Protein AF-A0A418FED0-F1 (afdb_monomer)

InterPro domains:
  IPR011989 Armadillo-like helical [G3DSA:1.25.10.10] (4-149)
  IPR016024 Armadillo-type fold [SSF48371] (16-144)

Organism: Aphanomyces astaci (NCBI:txid112090)

Foldseek 3Di:
DDPVVLLVQCVDDDVSVLVSLVVLLVDPADDLVCLVSLVVQLPDPPCSGNLSSLLSNLRNLLDPCLLVDPSQDLCPLVVLLVQCPPPDVSSLLSSLSSLLSNLVVVSNQDVVSVVSLVVLLPPPPHDPVSNVSSVSSVVSNCVSVVVVVPVD

Secondary structure (DSSP, 8-state):
--HHHHHHHHTS-HHHHHHHHHHHHH-S---GGGHHHHHHHHT-S-HHHHHHHHHHHHHHTTSTTGGG-TT--TTHHHHHHGGGG-S-HHHHHHHHHHHHHHHTTTTT--HHHHHHHHHHHH-TTS-HHHHHHHHHHHHHHHHHHHHHTT--

Nearest PDB structures (foldseek):
  1luj-assembly1_A  TM=7.494E-01  e=1.800E-01  Homo sapiens
  8ru3-assembly1_A  TM=6.269E-01  e=2.653E-01  Homo sapiens
  8y0p-assembly2_B  TM=5.896E-01  e=3.221E-01  Homo sapiens
  4l7m-assembly2_B  TM=5.510E-01  e=2.408E-01  Thermococcus onnurineus NA1
  7m6k-assembly1_A  TM=4.671E-01  e=2.653E-01  Drosophila melanogaster

Radius of gyration: 15.68 Å; Cα contacts (8 Å, |Δi|>4): 183; chains: 1; bounding box: 26×49×34 Å

Solvent-accessible surface area (backbone atoms only — not comparable to full-atom values): 8187 Å² total; per-residue (Å²): 136,56,70,70,58,51,54,54,31,59,71,37,64,71,72,48,21,37,54,45,34,51,49,44,55,69,39,96,70,51,68,67,88,48,46,67,62,27,59,64,34,39,76,41,91,50,62,75,43,8,43,40,20,36,39,28,41,19,56,27,40,59,43,90,62,42,82,79,37,86,85,58,46,76,61,47,30,54,63,39,51,60,33,59,75,44,91,48,66,64,42,23,46,24,23,33,48,22,42,36,28,22,32,81,65,64,36,40,67,51,66,70,49,52,50,57,51,47,56,48,60,69,38,90,83,50,56,66,71,48,44,55,43,42,51,51,25,52,56,46,43,51,58,57,51,56,59,63,71,69,78,116

Mean predicted aligned error: 5.49 Å

Structure (mmCIF, N/CA/C/O backbone):
data_AF-A0A418FED0-F1
#
_entry.id   AF-A0A418FED0-F1
#
loop_
_atom_site.group_PDB
_atom_site.id
_atom_site.type_symbol
_atom_site.label_atom_id
_atom_site.label_alt_id
_atom_site.label_comp_id
_atom_site.label_asym_id
_atom_site.l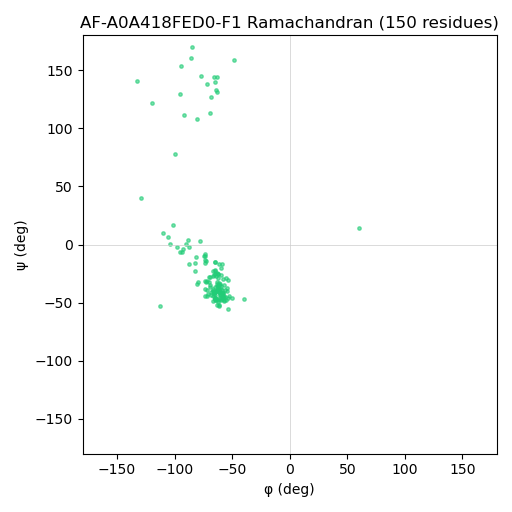abel_entity_id
_atom_site.label_seq_id
_atom_site.pdbx_PDB_ins_code
_atom_site.Cartn_x
_atom_site.Cartn_y
_atom_site.Cartn_z
_atom_site.occupancy
_atom_site.B_iso_or_equiv
_atom_site.auth_seq_id
_atom_site.auth_comp_id
_atom_site.auth_asym_id
_atom_site.auth_atom_id
_atom_site.pdbx_PDB_model_num
ATOM 1 N N . MET A 1 1 ? 13.097 -20.639 -6.482 1.00 60.00 1 MET A N 1
ATOM 2 C CA . MET A 1 1 ? 11.638 -20.877 -6.373 1.00 60.00 1 MET A CA 1
ATOM 3 C C . MET A 1 1 ? 10.991 -20.176 -7.555 1.00 60.00 1 MET A C 1
ATOM 5 O O . MET A 1 1 ? 11.412 -19.064 -7.829 1.00 60.00 1 MET A O 1
ATOM 9 N N . THR A 1 2 ? 10.088 -20.808 -8.307 1.00 78.12 2 THR A N 1
ATOM 10 C CA . THR A 1 2 ? 9.497 -20.174 -9.503 1.00 78.12 2 THR A CA 1
ATOM 11 C C . THR A 1 2 ? 8.173 -19.488 -9.160 1.00 78.12 2 THR A C 1
ATOM 13 O O . THR A 1 2 ? 7.477 -19.916 -8.236 1.00 78.12 2 THR A O 1
ATOM 16 N N . VAL A 1 3 ? 7.796 -18.459 -9.925 1.00 76.69 3 VAL A N 1
ATOM 17 C CA . VAL A 1 3 ? 6.496 -17.768 -9.802 1.00 76.69 3 VAL A CA 1
ATOM 18 C C . VAL A 1 3 ? 5.336 -18.760 -9.851 1.00 76.69 3 VAL A C 1
ATOM 20 O O . VAL A 1 3 ? 4.446 -18.717 -9.008 1.00 76.69 3 VAL A O 1
ATOM 23 N N . ALA A 1 4 ? 5.381 -19.718 -10.782 1.00 74.69 4 ALA A N 1
ATOM 24 C CA . ALA A 1 4 ? 4.350 -20.744 -10.925 1.00 74.69 4 ALA A CA 1
ATOM 25 C C . ALA A 1 4 ? 4.179 -21.600 -9.655 1.00 74.69 4 ALA A C 1
ATOM 27 O O . ALA A 1 4 ? 3.052 -21.927 -9.279 1.00 74.69 4 ALA A O 1
ATOM 28 N N . THR A 1 5 ? 5.277 -21.933 -8.964 1.00 79.88 5 THR A N 1
ATOM 29 C CA . THR A 1 5 ? 5.217 -22.647 -7.681 1.00 79.88 5 THR A CA 1
ATOM 30 C C . THR A 1 5 ? 4.544 -21.796 -6.608 1.00 79.88 5 THR A C 1
ATOM 32 O O . THR A 1 5 ? 3.639 -22.287 -5.940 1.00 79.88 5 THR A O 1
ATOM 35 N N . ILE A 1 6 ? 4.919 -20.520 -6.487 1.00 77.75 6 ILE A N 1
ATOM 36 C CA . ILE A 1 6 ? 4.353 -19.608 -5.482 1.00 77.75 6 ILE A CA 1
ATOM 37 C C . ILE A 1 6 ? 2.861 -19.389 -5.734 1.00 77.75 6 ILE A C 1
ATOM 39 O O . ILE A 1 6 ? 2.062 -19.547 -4.818 1.00 77.75 6 ILE A O 1
ATOM 43 N N . VAL A 1 7 ? 2.454 -19.118 -6.977 1.00 77.12 7 VAL A N 1
ATOM 44 C CA . VAL A 1 7 ? 1.035 -18.974 -7.342 1.00 77.12 7 VAL A CA 1
ATOM 45 C C . VAL A 1 7 ? 0.250 -20.243 -7.005 1.00 77.12 7 VAL A C 1
ATOM 47 O O . VAL A 1 7 ? -0.852 -20.166 -6.462 1.00 77.12 7 VAL A O 1
ATOM 50 N N . SER A 1 8 ? 0.813 -21.427 -7.269 1.00 77.00 8 SER A N 1
ATOM 51 C CA . SER A 1 8 ? 0.165 -22.681 -6.880 1.00 77.00 8 SER A CA 1
ATOM 52 C C . SER A 1 8 ? 0.026 -22.824 -5.363 1.00 77.00 8 SER A C 1
ATOM 54 O O . SER A 1 8 ? -0.958 -23.407 -4.915 1.00 77.00 8 SER A O 1
ATOM 56 N N . GLU A 1 9 ? 0.984 -22.344 -4.572 1.00 78.62 9 GLU A N 1
ATOM 57 C CA . GLU A 1 9 ? 0.915 -22.374 -3.109 1.00 78.62 9 GLU A CA 1
ATOM 58 C C . GLU A 1 9 ? -0.087 -21.349 -2.559 1.00 78.62 9 GLU A C 1
ATOM 60 O O . GLU A 1 9 ? -0.851 -21.692 -1.660 1.00 78.62 9 GLU A O 1
ATOM 65 N N . LEU A 1 10 ? -0.167 -20.152 -3.154 1.00 75.56 10 LEU A N 1
ATOM 66 C CA . LEU A 1 10 ? -1.167 -19.123 -2.828 1.00 75.56 10 LEU A CA 1
ATOM 67 C C . LEU A 1 10 ? -2.606 -19.587 -3.113 1.00 75.56 10 LEU A C 1
ATOM 69 O O . LEU A 1 10 ? -3.560 -19.118 -2.498 1.00 75.56 10 LEU A O 1
ATOM 73 N N . ARG A 1 11 ? -2.780 -20.535 -4.036 1.00 77.62 11 ARG A N 1
ATOM 74 C CA . ARG A 1 11 ? -4.088 -21.121 -4.371 1.00 77.62 11 ARG A CA 1
ATOM 75 C C . ARG A 1 11 ? -4.391 -22.418 -3.622 1.00 77.62 11 ARG A C 1
ATOM 77 O O . ARG A 1 11 ? -5.493 -22.949 -3.746 1.00 77.62 11 ARG A O 1
ATOM 84 N N . ARG A 1 12 ? -3.431 -22.959 -2.868 1.00 72.62 12 ARG A N 1
ATOM 85 C CA . ARG A 1 12 ? -3.616 -24.168 -2.053 1.00 72.62 12 ARG A CA 1
ATOM 86 C C . ARG A 1 12 ? -4.195 -23.808 -0.684 1.00 72.62 12 ARG A C 1
ATOM 88 O O . ARG A 1 12 ? -4.153 -22.660 -0.262 1.00 72.62 12 ARG A O 1
ATOM 95 N N . GLY A 1 13 ? -4.775 -24.807 -0.013 1.00 71.12 13 GLY A N 1
ATOM 96 C CA . GLY A 1 13 ? -5.507 -24.640 1.248 1.00 71.12 13 GLY A CA 1
ATOM 97 C C . GLY A 1 13 ? -4.779 -23.806 2.315 1.00 71.12 13 GLY A C 1
ATOM 98 O O . GLY A 1 13 ? -3.555 -23.680 2.304 1.00 71.12 13 GLY A O 1
ATOM 99 N N . ARG A 1 14 ? -5.558 -23.273 3.265 1.00 75.50 14 ARG A N 1
ATOM 100 C CA . ARG A 1 14 ? -5.201 -22.181 4.195 1.00 75.50 14 ARG A CA 1
ATOM 101 C C . ARG A 1 14 ? -3.773 -22.214 4.759 1.00 75.50 14 ARG A C 1
ATOM 103 O O . ARG A 1 14 ? -3.088 -21.203 4.714 1.00 75.50 14 ARG A O 1
ATOM 110 N N . PHE A 1 15 ? -3.298 -23.363 5.243 1.00 78.38 15 PHE A N 1
ATOM 111 C CA . PHE A 1 15 ? -1.957 -23.482 5.831 1.00 78.38 15 PHE A CA 1
ATOM 112 C C . PHE A 1 15 ? -0.823 -23.152 4.843 1.00 78.38 15 PHE A C 1
ATOM 114 O O . PHE A 1 15 ? 0.095 -22.401 5.172 1.00 78.38 15 PHE A O 1
ATOM 121 N N . MET A 1 16 ? -0.895 -23.682 3.617 1.00 82.88 16 MET A N 1
ATOM 122 C CA . MET A 1 16 ? 0.130 -23.448 2.591 1.00 82.88 16 MET A CA 1
ATOM 123 C C . MET A 1 16 ? 0.111 -22.000 2.101 1.00 82.88 16 MET A C 1
ATOM 125 O O . MET A 1 16 ? 1.174 -21.430 1.856 1.00 82.88 16 MET A O 1
ATOM 129 N N . LEU A 1 17 ? -1.079 -21.400 2.026 1.00 83.94 17 LEU A N 1
ATOM 130 C CA . LEU A 1 17 ? -1.257 -19.990 1.703 1.00 83.94 17 LEU A CA 1
ATOM 131 C C . LEU A 1 17 ? -0.573 -19.088 2.744 1.00 83.94 17 LEU A C 1
ATOM 133 O O . LEU A 1 17 ? 0.274 -18.283 2.366 1.00 83.94 17 LEU A O 1
ATOM 137 N N . CYS A 1 18 ? -0.847 -19.264 4.042 1.00 83.50 18 CYS A N 1
ATOM 138 C CA . CYS A 1 18 ? -0.209 -18.456 5.091 1.00 83.50 18 CYS A CA 1
ATOM 139 C C . CYS A 1 18 ? 1.326 -18.562 5.035 1.00 83.50 18 CYS A C 1
ATOM 141 O O . CYS A 1 18 ? 2.028 -17.553 5.078 1.00 83.50 18 CYS A O 1
ATOM 143 N N . MET A 1 19 ? 1.857 -19.777 4.859 1.00 85.25 19 MET A N 1
ATOM 144 C CA . MET A 1 19 ? 3.301 -20.006 4.727 1.00 85.25 19 MET A CA 1
ATOM 145 C C . MET A 1 19 ? 3.898 -19.370 3.464 1.00 85.25 19 MET A C 1
ATOM 147 O O . MET A 1 19 ? 5.037 -18.905 3.480 1.00 85.25 19 MET A O 1
ATOM 151 N N . ALA A 1 20 ? 3.174 -19.368 2.344 1.00 86.00 20 ALA A N 1
ATOM 152 C CA . ALA A 1 20 ? 3.617 -18.724 1.111 1.00 86.00 20 ALA A CA 1
ATOM 153 C C . ALA A 1 20 ? 3.699 -17.207 1.263 1.00 86.00 20 ALA A C 1
ATOM 155 O O . ALA A 1 20 ? 4.736 -16.622 0.958 1.00 86.00 20 ALA A O 1
ATOM 156 N N . V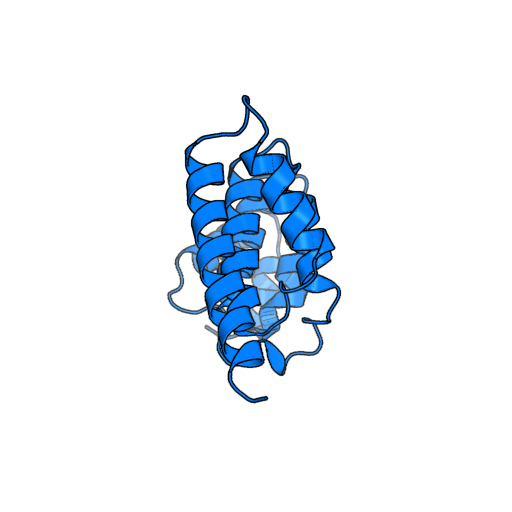AL A 1 21 ? 2.660 -16.580 1.807 1.00 87.75 21 VAL A N 1
ATOM 157 C CA . VAL A 1 21 ? 2.641 -15.125 1.963 1.00 87.75 21 VAL A CA 1
ATOM 158 C C . VAL A 1 21 ? 3.690 -14.658 2.979 1.00 87.75 21 VAL A C 1
ATOM 160 O O . VAL A 1 21 ? 4.413 -13.701 2.714 1.00 87.75 21 VAL A O 1
ATOM 163 N N . GLN A 1 22 ? 3.870 -15.379 4.091 1.00 88.50 22 GLN A N 1
ATOM 164 C CA . GLN A 1 22 ? 4.941 -15.095 5.057 1.00 88.50 22 GLN A CA 1
ATOM 165 C C . GLN A 1 22 ? 6.336 -15.150 4.412 1.00 88.50 22 GLN A C 1
ATOM 167 O O . GLN A 1 22 ? 7.162 -14.266 4.642 1.00 88.50 22 GLN A O 1
ATOM 172 N N . ARG A 1 23 ? 6.591 -16.135 3.539 1.00 90.56 23 ARG A N 1
ATOM 173 C CA . ARG A 1 23 ? 7.853 -16.209 2.783 1.00 90.56 23 ARG A CA 1
ATOM 174 C C . ARG A 1 23 ? 8.044 -15.008 1.857 1.00 90.56 23 ARG A C 1
ATOM 176 O O . ARG A 1 23 ? 9.157 -14.508 1.767 1.00 90.56 23 ARG A O 1
ATOM 183 N N . LEU A 1 24 ? 6.988 -14.513 1.210 1.00 90.62 24 LEU A N 1
ATOM 184 C CA . LEU A 1 24 ? 7.063 -13.319 0.355 1.00 90.62 24 LEU A CA 1
ATOM 185 C C . LEU A 1 24 ? 7.363 -12.043 1.155 1.00 90.62 24 LEU A C 1
ATOM 187 O O . LEU A 1 24 ? 8.165 -11.206 0.735 1.00 90.62 24 LEU A O 1
ATOM 191 N N . VAL A 1 25 ? 6.783 -11.911 2.349 1.00 90.06 25 VAL A N 1
ATOM 192 C CA . VAL A 1 25 ? 7.094 -10.801 3.263 1.00 90.06 25 VAL A CA 1
ATOM 193 C C . VAL A 1 25 ? 8.565 -10.816 3.686 1.00 90.06 25 VAL A C 1
ATOM 195 O O . VAL A 1 25 ? 9.170 -9.752 3.800 1.00 90.06 25 VAL A O 1
ATOM 198 N N . GLN A 1 26 ? 9.168 -11.991 3.856 1.00 89.62 26 GLN A N 1
ATOM 199 C CA . GLN A 1 26 ? 10.577 -12.135 4.246 1.00 89.62 26 GLN A CA 1
ATOM 200 C C . GLN A 1 26 ? 11.555 -12.139 3.062 1.00 89.62 26 GLN A C 1
ATOM 202 O O . GLN A 1 26 ? 12.749 -11.937 3.260 1.00 89.62 26 GLN A O 1
ATOM 207 N N . ALA A 1 27 ? 11.074 -12.366 1.838 1.00 89.19 27 ALA A N 1
ATOM 208 C CA . ALA A 1 27 ? 11.919 -12.426 0.651 1.00 89.19 27 ALA A CA 1
ATOM 209 C C . ALA A 1 27 ? 12.576 -11.072 0.365 1.00 89.19 27 ALA A C 1
ATOM 211 O O . ALA A 1 27 ? 11.927 -10.039 0.463 1.00 89.19 27 ALA A O 1
ATOM 212 N N . GLU A 1 28 ? 13.840 -11.050 -0.044 1.00 86.69 28 GLU A N 1
ATOM 213 C CA . GLU A 1 28 ? 14.500 -9.800 -0.448 1.00 86.69 28 GLU A CA 1
ATOM 214 C C . GLU A 1 28 ? 13.809 -9.159 -1.662 1.00 86.69 28 GLU A C 1
ATOM 216 O O . GLU A 1 28 ? 13.642 -7.945 -1.726 1.00 86.69 28 GLU A O 1
ATOM 221 N N . HIS A 1 29 ? 13.322 -9.995 -2.579 1.00 88.88 29 HIS A N 1
ATOM 222 C CA . HIS A 1 29 ? 12.638 -9.586 -3.796 1.00 88.88 29 HIS A CA 1
ATOM 223 C C . HIS A 1 29 ? 11.343 -10.384 -3.986 1.00 88.88 29 HIS A C 1
ATOM 225 O O . HIS A 1 29 ? 11.292 -11.589 -3.723 1.00 88.88 29 HIS A O 1
ATOM 231 N N . VAL A 1 30 ? 10.299 -9.704 -4.461 1.00 90.56 30 VAL A N 1
ATOM 232 C CA . VAL A 1 30 ? 8.997 -10.289 -4.803 1.00 90.56 30 VAL A CA 1
ATOM 233 C C . VAL A 1 30 ? 8.749 -10.027 -6.280 1.00 90.56 30 VAL A C 1
ATOM 235 O O . VAL A 1 30 ? 8.734 -8.874 -6.690 1.00 90.56 30 VAL A O 1
ATOM 238 N N . ASP A 1 31 ? 8.555 -11.085 -7.063 1.00 90.25 31 ASP A N 1
ATOM 239 C CA . ASP A 1 31 ? 8.325 -10.981 -8.506 1.00 90.25 31 ASP A CA 1
ATOM 240 C C . ASP A 1 31 ? 7.021 -10.214 -8.803 1.00 90.25 31 ASP A C 1
ATOM 242 O O . ASP A 1 31 ? 5.970 -10.510 -8.221 1.00 90.25 31 ASP A O 1
ATOM 246 N N . THR A 1 32 ? 7.075 -9.235 -9.709 1.00 90.00 32 THR A N 1
ATOM 247 C CA . THR A 1 32 ? 5.928 -8.386 -10.062 1.00 90.00 32 THR A CA 1
ATOM 248 C C . THR A 1 32 ? 4.790 -9.160 -10.728 1.00 90.00 32 THR A C 1
ATOM 250 O O . THR A 1 32 ? 3.627 -8.766 -10.599 1.00 90.00 32 THR A O 1
ATOM 253 N N . ALA A 1 33 ? 5.067 -10.326 -11.324 1.00 88.94 33 ALA A N 1
ATOM 254 C CA . ALA A 1 33 ? 4.047 -11.231 -11.851 1.00 88.94 33 ALA A CA 1
ATOM 255 C C . ALA A 1 33 ? 3.085 -11.759 -10.766 1.00 88.94 33 ALA A C 1
ATOM 257 O O . ALA A 1 33 ? 2.003 -12.258 -11.082 1.00 88.94 33 ALA A O 1
ATOM 258 N N . LEU A 1 34 ? 3.448 -11.647 -9.482 1.00 89.94 34 LEU A N 1
ATOM 259 C CA . LEU A 1 34 ? 2.595 -12.024 -8.351 1.00 89.94 34 LEU A CA 1
ATOM 260 C C . LEU A 1 34 ? 1.564 -10.949 -7.979 1.00 89.94 34 LEU A C 1
ATOM 262 O O . LEU A 1 34 ? 0.652 -11.244 -7.205 1.00 89.94 34 LEU A O 1
ATOM 266 N N . ALA A 1 35 ? 1.666 -9.733 -8.525 1.00 90.94 35 ALA A N 1
ATOM 267 C CA . ALA A 1 35 ? 0.806 -8.610 -8.156 1.00 90.94 35 ALA A CA 1
ATOM 268 C C . ALA A 1 35 ? -0.705 -8.907 -8.245 1.00 90.94 35 ALA A C 1
ATOM 270 O O . ALA A 1 35 ? -1.397 -8.618 -7.267 1.00 90.94 35 ALA A O 1
ATOM 271 N N . PRO A 1 36 ? -1.242 -9.540 -9.316 1.00 88.50 36 PRO A N 1
ATOM 272 C CA . PRO A 1 36 ? -2.676 -9.829 -9.398 1.00 88.50 36 P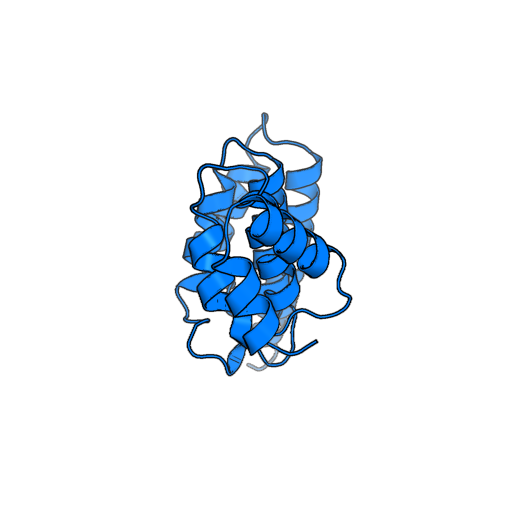RO A CA 1
ATOM 273 C C . PRO A 1 36 ? -3.162 -10.752 -8.278 1.00 88.50 36 PRO A C 1
ATOM 275 O O . PRO A 1 36 ? -4.232 -10.550 -7.707 1.00 88.50 36 PRO A O 1
ATOM 278 N N . GLU A 1 37 ? -2.371 -11.777 -7.954 1.00 89.75 37 GLU A N 1
ATOM 279 C CA . GLU A 1 37 ? -2.732 -12.747 -6.922 1.00 89.75 37 GLU A CA 1
ATOM 280 C C . GLU A 1 37 ? -2.625 -12.120 -5.529 1.00 89.75 37 GLU A C 1
ATOM 282 O O . GLU A 1 37 ? -3.499 -12.340 -4.695 1.00 89.75 37 GLU A O 1
ATOM 287 N N . LEU A 1 38 ? -1.606 -11.290 -5.288 1.00 92.19 38 LEU A N 1
ATOM 288 C CA . LEU A 1 38 ? -1.456 -10.569 -4.026 1.00 92.19 38 LEU A CA 1
ATOM 289 C C . LEU A 1 38 ? -2.594 -9.571 -3.807 1.00 92.19 38 LEU A C 1
ATOM 291 O O . LEU A 1 38 ? -3.199 -9.602 -2.739 1.00 92.19 38 LEU A O 1
ATOM 295 N N . LEU A 1 39 ? -2.955 -8.769 -4.816 1.00 89.69 39 LEU A N 1
ATOM 296 C CA . LEU A 1 39 ? -4.094 -7.844 -4.753 1.00 89.69 39 LEU A CA 1
ATOM 297 C C . LEU A 1 39 ? -5.411 -8.573 -4.469 1.00 89.69 39 LEU A C 1
ATOM 299 O O . LEU A 1 39 ? -6.188 -8.138 -3.620 1.00 89.69 39 LEU A O 1
ATOM 303 N N . ARG A 1 40 ? -5.634 -9.733 -5.101 1.00 89.25 40 ARG A N 1
ATOM 304 C CA . ARG A 1 40 ? -6.797 -10.589 -4.814 1.00 89.25 40 ARG A CA 1
ATOM 305 C C . ARG A 1 40 ? -6.828 -11.060 -3.355 1.00 89.25 40 ARG A C 1
ATOM 307 O O . ARG A 1 40 ? -7.902 -11.261 -2.796 1.00 89.25 40 ARG A O 1
ATOM 314 N N . LEU A 1 41 ? -5.669 -11.289 -2.743 1.00 91.25 41 LEU A N 1
ATOM 315 C CA . LEU A 1 41 ? -5.564 -11.757 -1.360 1.00 91.25 41 LEU A CA 1
ATOM 316 C C . LEU A 1 41 ? -5.690 -10.628 -0.330 1.00 91.25 41 LEU A C 1
ATOM 318 O O . LEU A 1 41 ? -6.096 -10.914 0.794 1.00 91.25 41 LEU A O 1
ATOM 322 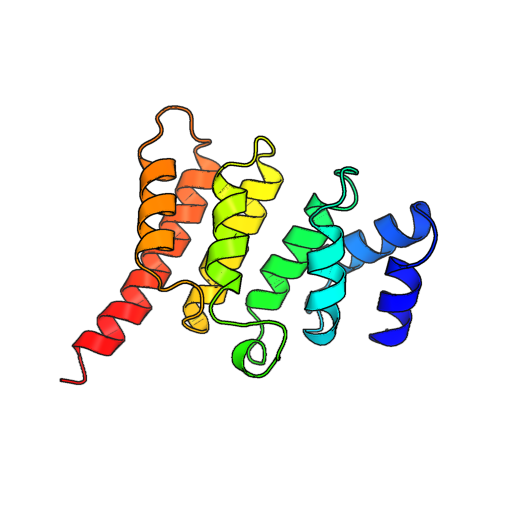N N . VAL A 1 42 ? -5.415 -9.368 -0.693 1.00 90.38 42 VAL A N 1
ATOM 323 C CA . VAL A 1 42 ? -5.594 -8.200 0.198 1.00 90.38 42 VAL A CA 1
ATOM 324 C C . VAL A 1 42 ? -7.032 -8.096 0.709 1.00 90.38 42 VAL A C 1
ATOM 326 O O . VAL A 1 42 ? -7.248 -7.744 1.865 1.00 90.38 42 VAL A O 1
ATOM 329 N N . THR A 1 43 ? -8.021 -8.472 -0.107 1.00 86.81 43 THR A N 1
ATOM 330 C CA . THR A 1 43 ? -9.443 -8.445 0.275 1.00 86.81 43 THR A CA 1
ATOM 331 C C . THR A 1 43 ? -9.864 -9.622 1.163 1.00 86.81 43 THR A C 1
ATOM 333 O O . THR A 1 43 ? -11.048 -9.781 1.459 1.00 86.81 43 THR A O 1
ATOM 336 N N . SER A 1 44 ? -8.933 -10.498 1.549 1.00 86.88 44 SER A N 1
ATOM 337 C CA . SER A 1 44 ? -9.213 -11.613 2.451 1.00 86.88 44 SER A CA 1
ATOM 338 C C . SER A 1 44 ? -9.635 -11.101 3.828 1.00 86.88 44 SER A C 1
ATOM 340 O O . SER A 1 44 ? -8.957 -10.274 4.431 1.00 86.88 44 SER A O 1
ATOM 342 N N . THR A 1 45 ? -10.714 -11.662 4.376 1.00 84.44 45 THR A N 1
ATOM 343 C CA . THR A 1 45 ? -11.132 -11.407 5.766 1.00 84.44 45 THR A CA 1
ATOM 344 C C . THR A 1 45 ? -10.217 -12.083 6.789 1.00 84.44 45 THR A C 1
ATOM 346 O O . THR A 1 45 ? -10.302 -11.796 7.979 1.00 84.44 45 THR A O 1
ATOM 349 N N . ASP A 1 46 ? -9.368 -13.014 6.346 1.00 88.06 46 ASP A N 1
ATOM 350 C CA . ASP A 1 46 ? -8.339 -13.623 7.181 1.00 88.06 46 ASP A CA 1
ATOM 351 C C . ASP A 1 46 ? -7.131 -12.686 7.271 1.00 88.06 46 ASP A C 1
ATOM 353 O O . ASP A 1 46 ? -6.384 -12.533 6.301 1.00 88.06 46 ASP A O 1
ATOM 357 N N . ALA A 1 47 ? -6.939 -12.068 8.437 1.00 83.69 47 ALA A N 1
ATOM 358 C CA . ALA A 1 47 ? -5.861 -11.114 8.670 1.00 83.69 47 ALA A CA 1
ATOM 359 C C . ALA A 1 47 ? -4.462 -11.740 8.527 1.00 83.69 47 ALA A C 1
ATOM 361 O O . ALA A 1 47 ? -3.527 -11.031 8.160 1.00 83.69 47 ALA A O 1
ATOM 362 N N . ASP A 1 48 ? -4.320 -13.054 8.738 1.00 87.38 48 ASP A N 1
ATOM 363 C CA . ASP A 1 48 ? -3.051 -13.772 8.546 1.00 87.38 48 ASP A CA 1
ATOM 364 C C . ASP A 1 48 ? -2.701 -13.964 7.060 1.00 87.38 48 ASP A C 1
ATOM 366 O O . ASP A 1 48 ? -1.597 -14.391 6.717 1.00 87.38 48 ASP A O 1
ATOM 370 N N . VAL A 1 49 ? -3.636 -13.625 6.170 1.00 90.38 49 VAL A N 1
ATOM 371 C CA . VAL A 1 49 ? -3.474 -13.658 4.717 1.00 90.38 49 VAL A CA 1
ATOM 372 C C . VAL A 1 49 ? -3.503 -12.248 4.139 1.00 90.38 49 VAL A C 1
ATOM 374 O O . VAL A 1 49 ? -2.575 -11.881 3.421 1.00 90.38 49 VAL A O 1
ATOM 377 N N . GLY A 1 50 ? -4.530 -11.453 4.451 1.00 91.94 50 GLY A N 1
ATOM 378 C CA . GLY A 1 50 ? -4.749 -10.135 3.851 1.00 91.94 50 GLY A CA 1
ATOM 379 C C . GLY A 1 50 ? -3.609 -9.162 4.136 1.00 91.94 50 GLY A C 1
ATOM 380 O O . GLY A 1 50 ? -3.005 -8.632 3.203 1.00 91.94 50 GLY A O 1
ATOM 381 N N . VAL A 1 51 ? -3.237 -9.011 5.414 1.00 93.50 51 VAL A N 1
ATOM 382 C CA . VAL A 1 51 ? -2.168 -8.091 5.835 1.00 93.50 51 VAL A CA 1
ATOM 383 C C . VAL A 1 51 ? -0.810 -8.500 5.250 1.00 93.50 51 VAL A C 1
ATOM 385 O O . VAL A 1 51 ? -0.174 -7.664 4.604 1.00 93.50 51 VAL A O 1
ATOM 388 N N . PRO A 1 52 ? -0.342 -9.758 5.397 1.00 94.38 52 PRO A N 1
ATOM 389 C CA . PRO A 1 52 ? 0.934 -10.154 4.812 1.00 94.38 52 PRO A CA 1
ATOM 390 C C . PRO A 1 52 ? 0.938 -10.065 3.279 1.00 94.38 52 PRO A C 1
ATOM 392 O O . PRO A 1 52 ? 1.969 -9.731 2.695 1.00 94.38 52 PRO A O 1
ATOM 395 N N . SER A 1 53 ? -0.202 -10.301 2.616 1.00 94.50 53 SER A N 1
ATOM 396 C CA . SER A 1 53 ? -0.295 -10.198 1.151 1.00 94.50 53 SER A CA 1
ATOM 397 C C . SER A 1 53 ? -0.155 -8.755 0.704 1.00 94.50 53 SER A C 1
ATOM 399 O O . SER A 1 53 ? 0.561 -8.476 -0.257 1.00 94.50 53 SER A O 1
ATOM 401 N N . PHE A 1 54 ? -0.774 -7.829 1.437 1.00 96.50 54 PHE A N 1
ATOM 402 C CA . PHE A 1 54 ? -0.655 -6.415 1.131 1.00 96.50 54 PHE A CA 1
ATOM 403 C C . PHE A 1 54 ? 0.748 -5.883 1.410 1.00 96.50 54 PHE A C 1
ATOM 405 O O . PHE A 1 54 ? 1.268 -5.092 0.634 1.00 96.50 54 PHE A O 1
ATOM 412 N N . LEU A 1 55 ? 1.412 -6.367 2.462 1.00 95.44 55 LEU A N 1
ATOM 413 C CA . LEU A 1 55 ? 2.803 -6.012 2.730 1.00 95.44 55 LEU A CA 1
ATOM 414 C C . LEU A 1 55 ? 3.753 -6.545 1.644 1.00 95.44 55 LEU A C 1
ATOM 416 O O . LEU A 1 55 ? 4.651 -5.829 1.204 1.00 95.44 55 LEU A O 1
ATOM 420 N N . ALA A 1 56 ? 3.548 -7.779 1.173 1.00 95.31 56 ALA A N 1
ATOM 421 C CA . ALA A 1 56 ? 4.295 -8.322 0.038 1.00 95.31 56 ALA A CA 1
ATOM 422 C C . ALA A 1 56 ? 4.046 -7.512 -1.248 1.00 95.31 56 ALA A C 1
ATOM 424 O O . ALA A 1 56 ? 4.990 -7.242 -1.990 1.00 95.31 56 ALA A O 1
ATOM 425 N N . PHE A 1 57 ? 2.804 -7.072 -1.475 1.00 95.69 57 PHE A N 1
ATOM 426 C CA . PHE A 1 57 ? 2.461 -6.148 -2.555 1.00 95.69 57 PHE A CA 1
ATOM 427 C C . PHE A 1 57 ? 3.165 -4.792 -2.398 1.00 95.69 57 PHE A C 1
ATOM 429 O O . PHE A 1 57 ? 3.824 -4.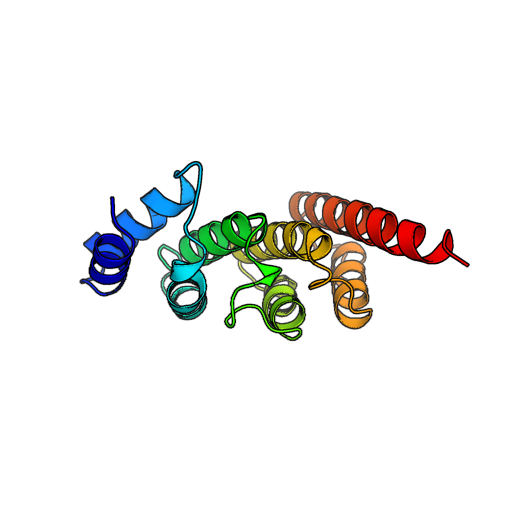332 -3.320 1.00 95.69 57 PHE A O 1
ATOM 436 N N . ALA A 1 58 ? 3.137 -4.181 -1.216 1.00 95.88 58 ALA A N 1
ATOM 437 C CA . ALA A 1 58 ? 3.805 -2.908 -0.964 1.00 95.88 58 ALA A CA 1
ATOM 438 C C . ALA A 1 58 ? 5.304 -2.957 -1.293 1.00 95.88 58 ALA A C 1
ATOM 440 O O . ALA A 1 58 ? 5.843 -2.014 -1.867 1.00 95.88 58 ALA A O 1
ATOM 441 N N . LYS A 1 59 ? 5.973 -4.073 -0.978 1.00 94.81 59 LYS A N 1
ATOM 442 C CA . LYS A 1 59 ? 7.384 -4.291 -1.329 1.00 94.81 59 LYS A CA 1
ATOM 443 C C . LYS A 1 59 ? 7.603 -4.366 -2.833 1.00 94.81 59 LYS A C 1
ATOM 445 O O . LYS A 1 59 ? 8.526 -3.738 -3.339 1.00 94.81 59 LYS A O 1
ATOM 450 N N . LEU A 1 60 ? 6.763 -5.119 -3.539 1.00 94.69 60 LEU A N 1
ATOM 451 C CA . LEU A 1 60 ? 6.914 -5.296 -4.980 1.00 94.69 60 LEU A CA 1
ATOM 452 C C . LEU A 1 60 ? 6.661 -3.989 -5.748 1.00 94.69 60 LEU A C 1
ATOM 454 O O . LEU A 1 60 ? 7.275 -3.793 -6.790 1.00 94.69 60 LEU A O 1
ATOM 458 N N . CYS A 1 61 ? 5.854 -3.064 -5.206 1.00 94.56 61 CYS A N 1
ATOM 459 C CA . CYS A 1 61 ? 5.692 -1.710 -5.752 1.00 94.56 61 CYS A CA 1
ATOM 460 C C . CYS A 1 61 ? 7.000 -0.910 -5.825 1.00 94.56 61 CYS A C 1
ATOM 462 O O . CYS A 1 61 ? 7.017 0.121 -6.482 1.00 94.56 61 CYS A O 1
ATOM 464 N N . GLY A 1 62 ? 8.060 -1.325 -5.120 1.00 92.00 62 GLY A N 1
ATOM 465 C CA . GLY A 1 62 ? 9.384 -0.700 -5.195 1.00 92.00 62 GLY A CA 1
ATOM 466 C C . GLY A 1 62 ? 10.297 -1.305 -6.265 1.00 92.00 62 GLY A C 1
ATOM 467 O O . GLY A 1 62 ? 11.453 -0.896 -6.376 1.00 92.00 62 GLY A O 1
ATOM 468 N N . ASN A 1 63 ? 9.832 -2.300 -7.024 1.00 94.19 63 ASN A N 1
ATOM 469 C CA . ASN A 1 63 ? 10.630 -2.902 -8.084 1.00 94.19 63 ASN A CA 1
ATOM 470 C C . ASN A 1 63 ? 10.679 -2.000 -9.327 1.00 94.19 63 ASN A C 1
ATOM 472 O O . ASN A 1 63 ? 9.693 -1.388 -9.723 1.00 94.19 63 ASN A O 1
ATOM 476 N N . LEU A 1 64 ? 11.822 -1.994 -10.017 1.00 90.88 64 LEU A N 1
ATOM 477 C CA . LEU A 1 64 ? 12.049 -1.142 -11.192 1.00 90.88 64 LEU A CA 1
ATOM 478 C C . LEU A 1 64 ? 11.110 -1.442 -12.370 1.00 90.88 64 LEU A C 1
ATOM 480 O O . LEU A 1 64 ? 10.818 -0.551 -13.165 1.00 90.88 64 LEU A O 1
ATOM 484 N N . ASP A 1 65 ? 10.644 -2.682 -12.498 1.00 90.81 65 ASP A N 1
ATOM 485 C CA . ASP A 1 65 ? 9.816 -3.145 -13.609 1.00 90.81 65 ASP A CA 1
ATOM 486 C C . ASP A 1 65 ? 8.311 -2.916 -13.397 1.00 90.81 65 ASP A C 1
ATOM 488 O O . ASP A 1 65 ? 7.539 -3.176 -14.318 1.00 90.81 65 ASP A O 1
ATOM 492 N N . VAL A 1 66 ? 7.881 -2.376 -12.248 1.00 91.00 66 VAL A N 1
ATOM 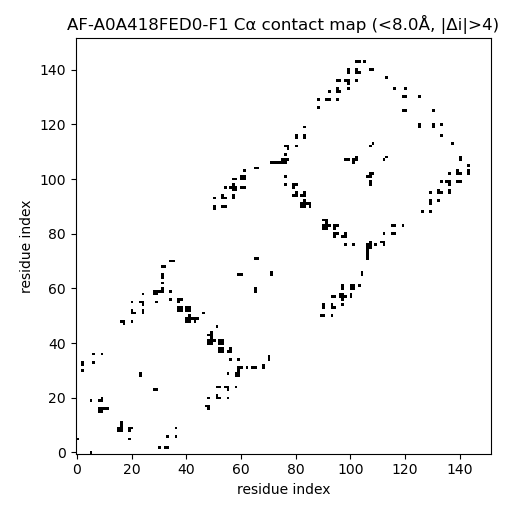493 C CA . VAL A 1 66 ? 6.464 -2.108 -11.916 1.00 91.00 66 VAL A CA 1
ATOM 494 C C . VAL A 1 66 ? 5.742 -1.338 -13.020 1.00 91.00 66 VAL A C 1
ATOM 496 O O . VAL A 1 66 ? 4.667 -1.746 -13.450 1.00 91.00 66 VAL A O 1
ATOM 499 N N . ALA A 1 67 ? 6.365 -0.282 -13.550 1.00 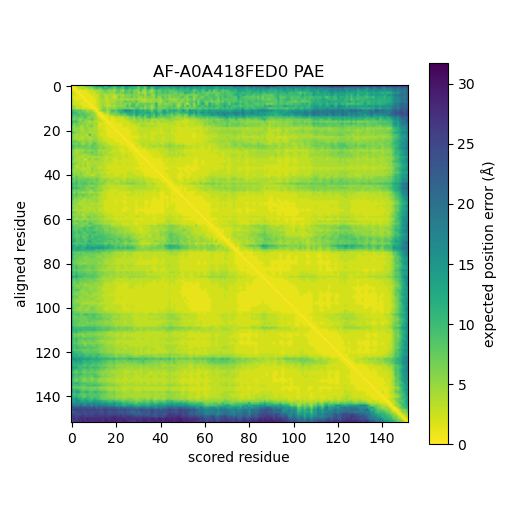86.44 67 ALA A N 1
ATOM 500 C CA . ALA A 1 67 ? 5.773 0.559 -14.593 1.00 86.44 67 ALA A CA 1
ATOM 501 C C . ALA A 1 67 ? 5.537 -0.167 -15.933 1.00 86.44 67 ALA A C 1
ATOM 503 O O . ALA A 1 67 ? 4.811 0.333 -16.786 1.00 86.44 67 ALA A O 1
ATOM 504 N N . SER A 1 68 ? 6.149 -1.338 -16.135 1.00 86.50 68 SER A N 1
ATOM 505 C CA . SER A 1 68 ? 5.980 -2.151 -17.346 1.00 86.50 68 SER A CA 1
ATOM 506 C C . SER A 1 68 ? 4.884 -3.215 -17.226 1.00 86.50 68 SER A C 1
ATOM 508 O O . SER A 1 68 ? 4.571 -3.891 -18.207 1.00 86.50 68 SER A O 1
ATOM 510 N N . GLN A 1 69 ? 4.298 -3.380 -16.036 1.00 85.06 69 GLN A N 1
ATOM 511 C CA . GLN A 1 69 ? 3.365 -4.462 -15.742 1.00 85.06 69 GLN A CA 1
ATOM 512 C C . GLN A 1 69 ? 1.906 -4.009 -15.917 1.00 85.06 69 GLN A C 1
ATOM 514 O O . GLN A 1 69 ? 1.498 -3.035 -15.288 1.00 85.06 69 GLN A O 1
ATOM 519 N N . PRO A 1 70 ? 1.063 -4.748 -16.668 1.00 83.44 70 PRO A N 1
ATOM 520 C CA . PRO A 1 70 ? -0.331 -4.359 -16.929 1.00 83.44 70 PRO A CA 1
ATOM 521 C C . PRO A 1 70 ? -1.206 -4.195 -15.679 1.00 83.44 70 PRO A C 1
ATOM 523 O O . PRO A 1 70 ? -2.200 -3.479 -15.706 1.00 83.44 70 PRO A O 1
ATOM 526 N N . THR A 1 71 ? -0.859 -4.885 -14.591 1.00 83.38 71 THR A N 1
ATOM 527 C CA . THR A 1 71 ? -1.576 -4.838 -13.306 1.00 83.38 71 THR A CA 1
ATOM 528 C C . THR A 1 71 ? -1.481 -3.469 -12.627 1.00 83.38 71 THR A C 1
ATOM 530 O O . THR A 1 71 ? -2.312 -3.144 -11.784 1.00 83.38 71 THR A O 1
ATOM 533 N N . PHE A 1 72 ? -0.460 -2.685 -12.967 1.00 84.56 72 PHE A N 1
ATOM 534 C CA . PHE A 1 72 ? -0.195 -1.376 -12.390 1.00 84.56 72 PHE A CA 1
ATOM 535 C C . PHE A 1 72 ? -0.710 -0.291 -13.334 1.00 84.56 72 PHE A C 1
ATOM 537 O O . PHE A 1 72 ? 0.044 0.301 -14.101 1.00 84.56 72 PHE A O 1
ATOM 544 N N . SER A 1 73 ? -2.026 -0.084 -13.303 1.00 82.56 73 SER A N 1
ATOM 545 C CA . SER A 1 73 ? -2.693 1.038 -13.966 1.00 82.56 73 SER A CA 1
ATOM 546 C C . SER A 1 73 ? -2.675 2.289 -13.087 1.00 82.56 73 SER A C 1
ATOM 548 O O . SER A 1 73 ? -2.386 2.211 -11.893 1.00 82.56 73 SER A O 1
ATOM 550 N N . ASP A 1 74 ? -3.064 3.431 -13.655 1.00 74.75 74 ASP A N 1
ATOM 551 C CA . ASP A 1 74 ? -3.124 4.718 -12.944 1.00 74.75 74 ASP A CA 1
ATOM 552 C C . ASP A 1 74 ? -4.003 4.664 -11.673 1.00 74.75 74 ASP A C 1
ATOM 554 O O . ASP A 1 74 ? -3.722 5.329 -10.677 1.00 74.75 74 ASP A O 1
ATOM 558 N N . ASP A 1 75 ? -5.010 3.786 -11.652 1.00 86.12 75 ASP A N 1
ATOM 559 C CA . ASP A 1 75 ? -5.920 3.600 -10.513 1.00 86.12 75 ASP A CA 1
ATOM 560 C C . ASP A 1 75 ? -5.303 2.860 -9.313 1.00 86.12 75 ASP A C 1
ATOM 562 O O . ASP A 1 75 ? -5.883 2.853 -8.222 1.00 86.12 75 ASP A O 1
ATOM 566 N N . VAL A 1 76 ? -4.139 2.215 -9.472 1.00 90.69 76 VAL A N 1
ATOM 567 C CA . VAL A 1 76 ? -3.548 1.389 -8.405 1.00 90.69 76 VAL A CA 1
ATOM 568 C C . VAL A 1 76 ? -3.234 2.221 -7.160 1.00 90.69 76 VAL A C 1
ATOM 570 O O . VAL A 1 76 ? -3.487 1.773 -6.042 1.00 90.69 76 VAL A O 1
ATOM 573 N N . GLY A 1 77 ? -2.753 3.456 -7.333 1.00 92.31 77 GLY A N 1
ATOM 574 C CA . GLY A 1 77 ? -2.481 4.371 -6.225 1.00 92.31 77 GLY A CA 1
ATOM 575 C C . GLY A 1 77 ? -3.748 4.756 -5.463 1.00 92.31 77 GLY A C 1
ATOM 576 O O . GLY A 1 77 ? -3.747 4.770 -4.231 1.00 92.31 77 GLY A O 1
ATOM 577 N N . LEU A 1 78 ? -4.855 4.991 -6.176 1.00 93.44 78 LEU A N 1
ATOM 578 C CA . LEU A 1 78 ? -6.148 5.292 -5.559 1.00 93.44 78 LEU A CA 1
ATOM 579 C C . LEU A 1 78 ? -6.654 4.099 -4.743 1.00 93.44 78 LEU A C 1
ATOM 581 O O . LEU A 1 78 ? -6.965 4.268 -3.562 1.00 93.44 78 LEU A O 1
ATOM 585 N N . ALA A 1 79 ? -6.627 2.893 -5.316 1.00 91.94 79 ALA A N 1
ATOM 586 C CA . ALA A 1 79 ? -7.043 1.670 -4.628 1.00 91.94 79 ALA A CA 1
ATOM 587 C C . ALA A 1 79 ? -6.193 1.372 -3.377 1.00 91.94 79 ALA A C 1
ATOM 589 O O . ALA A 1 79 ? -6.711 0.942 -2.345 1.00 91.94 79 ALA A O 1
ATOM 590 N N . VAL A 1 80 ? -4.882 1.630 -3.436 1.00 95.00 80 VAL A N 1
ATOM 591 C CA . VAL A 1 80 ? -3.989 1.522 -2.271 1.00 95.00 80 VAL A CA 1
ATOM 592 C C . VAL A 1 80 ? -4.346 2.570 -1.215 1.00 95.00 80 VAL A C 1
ATOM 594 O O . VAL A 1 80 ? -4.390 2.247 -0.028 1.00 95.00 80 VAL A O 1
ATOM 597 N N . SER A 1 81 ? -4.626 3.811 -1.620 1.00 95.88 81 SER A N 1
ATOM 598 C CA . SER A 1 81 ? -4.933 4.900 -0.685 1.00 95.88 81 SER A CA 1
ATOM 599 C C . SER A 1 81 ? -6.236 4.691 0.098 1.00 95.88 81 SER A C 1
ATOM 601 O O . SER A 1 81 ? -6.329 5.150 1.234 1.00 95.88 81 SER A O 1
ATOM 603 N N . ASP A 1 82 ? -7.202 3.929 -0.431 1.00 94.50 82 ASP A N 1
ATOM 604 C CA . ASP A 1 82 ? -8.419 3.551 0.309 1.00 94.50 82 ASP A CA 1
ATOM 605 C C . ASP A 1 82 ? -8.092 2.794 1.612 1.00 94.50 82 ASP A C 1
ATOM 607 O O . ASP A 1 82 ? -8.812 2.896 2.607 1.00 94.50 82 ASP A O 1
ATOM 611 N N . GLN A 1 83 ? -6.973 2.060 1.645 1.00 95.00 83 GLN A N 1
ATOM 612 C CA . GLN A 1 83 ? -6.561 1.277 2.812 1.00 95.00 83 GLN A CA 1
ATOM 613 C C . GLN A 1 83 ? -6.015 2.131 3.966 1.00 95.00 83 GLN A C 1
ATOM 615 O O . GLN A 1 83 ? -5.861 1.617 5.076 1.00 95.00 83 GLN A O 1
ATOM 620 N N . LEU A 1 84 ? -5.781 3.432 3.755 1.00 95.12 84 LEU A N 1
ATOM 621 C CA . LEU A 1 84 ? -5.430 4.363 4.833 1.00 95.12 84 LEU A CA 1
ATOM 622 C C . LEU A 1 84 ? -6.570 4.546 5.845 1.00 95.12 84 LEU A C 1
ATOM 624 O O . LEU A 1 84 ? -6.312 4.809 7.013 1.00 95.12 84 LEU A O 1
ATOM 628 N N . GLN A 1 85 ? -7.817 4.329 5.421 1.00 92.62 85 GLN A N 1
ATOM 629 C CA . GLN A 1 85 ? -9.007 4.388 6.278 1.00 92.62 85 GLN A CA 1
ATOM 630 C C . GLN A 1 85 ? -9.325 3.038 6.951 1.00 92.62 85 GLN A C 1
ATOM 632 O O . GLN A 1 85 ? -10.350 2.884 7.620 1.00 92.62 85 GLN A O 1
ATOM 637 N N . SER A 1 86 ? -8.473 2.022 6.768 1.00 92.62 86 SER A N 1
ATOM 638 C CA . SER A 1 86 ? -8.668 0.711 7.388 1.00 92.62 86 SER A CA 1
ATOM 639 C C . SER A 1 86 ? -8.607 0.804 8.911 1.00 92.62 86 SER A C 1
ATOM 641 O O . SER A 1 86 ? -7.793 1.533 9.463 1.00 92.62 86 SER A O 1
ATOM 643 N N . ARG A 1 87 ? -9.415 0.004 9.616 1.00 90.88 87 ARG A N 1
ATOM 644 C CA . ARG A 1 87 ? -9.320 -0.121 11.084 1.00 90.88 87 ARG A CA 1
ATOM 645 C C . ARG A 1 87 ? -8.099 -0.925 11.537 1.00 90.88 87 ARG A C 1
ATOM 647 O O . ARG A 1 87 ? -7.758 -0.895 12.715 1.00 90.88 87 ARG A O 1
ATOM 654 N N . ASP A 1 88 ? -7.468 -1.673 10.630 1.00 92.50 88 ASP A N 1
ATOM 655 C CA . ASP A 1 88 ? -6.249 -2.423 10.924 1.00 92.50 88 ASP A CA 1
ATOM 656 C C . ASP A 1 88 ? -5.023 -1.565 10.599 1.00 92.50 88 ASP A C 1
ATOM 658 O O . ASP A 1 88 ? -4.703 -1.314 9.435 1.00 92.50 88 ASP A O 1
ATOM 662 N N . ILE A 1 89 ? -4.299 -1.162 11.641 1.00 94.06 89 ILE A N 1
ATOM 663 C CA . ILE A 1 89 ? -3.063 -0.382 11.531 1.00 94.06 89 ILE A CA 1
ATOM 664 C C . ILE A 1 89 ? -2.026 -1.022 10.597 1.00 94.06 89 ILE A C 1
ATOM 666 O O . ILE A 1 89 ? -1.259 -0.325 9.938 1.00 94.06 89 ILE A O 1
ATOM 670 N N . ARG A 1 90 ? -1.994 -2.353 10.493 1.00 94.38 90 ARG A N 1
ATOM 671 C CA . ARG A 1 90 ? -1.035 -3.051 9.630 1.00 94.38 90 ARG A CA 1
ATOM 672 C C . ARG A 1 90 ? -1.392 -2.880 8.155 1.00 94.38 90 ARG A C 1
ATOM 674 O O . ARG A 1 90 ? -0.490 -2.798 7.326 1.00 94.38 90 ARG A O 1
ATOM 681 N N . MET A 1 91 ? -2.685 -2.776 7.838 1.00 95.12 91 MET A N 1
ATOM 682 C CA . MET A 1 91 ? -3.150 -2.421 6.494 1.00 95.12 91 MET A CA 1
ATOM 683 C C . MET A 1 91 ? -2.792 -0.971 6.170 1.00 95.12 91 MET A C 1
ATOM 685 O O . MET A 1 91 ? -2.265 -0.717 5.092 1.00 95.12 91 MET A O 1
ATOM 689 N N . GLN A 1 92 ? -2.983 -0.046 7.119 1.00 95.75 92 GLN A N 1
ATOM 690 C CA . GLN A 1 92 ? -2.565 1.351 6.950 1.00 95.75 92 GLN A CA 1
ATOM 691 C C . GLN A 1 92 ? -1.050 1.462 6.708 1.00 95.75 92 GLN A C 1
ATOM 693 O O . GLN A 1 92 ? -0.611 2.182 5.815 1.00 95.75 92 GLN A O 1
ATOM 698 N N . ALA A 1 93 ? -0.239 0.709 7.459 1.00 95.81 93 ALA A N 1
ATOM 699 C CA . ALA A 1 93 ? 1.215 0.702 7.305 1.00 95.81 93 ALA A CA 1
ATOM 700 C C . ALA A 1 93 ? 1.649 0.152 5.937 1.00 95.81 93 ALA A C 1
ATOM 702 O O . ALA A 1 93 ? 2.514 0.735 5.281 1.00 95.81 93 ALA A O 1
ATOM 703 N N . ALA A 1 94 ? 1.034 -0.947 5.487 1.00 96.50 94 ALA A N 1
ATOM 704 C CA . ALA A 1 94 ? 1.280 -1.500 4.158 1.00 96.50 94 ALA A CA 1
ATOM 705 C C . ALA A 1 94 ? 0.860 -0.520 3.049 1.00 96.50 94 ALA A C 1
ATOM 707 O O . ALA A 1 94 ? 1.598 -0.356 2.080 1.00 96.50 94 ALA A O 1
ATOM 708 N N . ALA A 1 95 ? -0.259 0.190 3.223 1.00 97.19 95 ALA A N 1
ATOM 709 C CA . ALA A 1 95 ? -0.706 1.229 2.300 1.00 97.19 95 ALA A CA 1
ATOM 710 C C . ALA A 1 95 ? 0.298 2.384 2.214 1.00 97.19 95 ALA A C 1
ATOM 712 O O . ALA A 1 95 ? 0.718 2.745 1.119 1.00 97.19 95 ALA A O 1
ATOM 713 N N . ALA A 1 96 ? 0.746 2.919 3.353 1.00 97.50 96 ALA A N 1
ATOM 714 C CA . ALA A 1 96 ? 1.725 4.004 3.392 1.00 97.50 96 ALA A CA 1
ATOM 715 C C . ALA A 1 96 ? 3.046 3.618 2.699 1.00 97.50 96 ALA A C 1
ATOM 717 O O . ALA A 1 96 ? 3.598 4.404 1.924 1.00 97.50 96 ALA A O 1
ATOM 718 N N . LEU A 1 97 ? 3.527 2.388 2.919 1.00 96.69 97 LEU A N 1
ATOM 719 C CA . LEU A 1 97 ? 4.706 1.861 2.230 1.00 96.69 97 LEU A CA 1
ATOM 720 C C . LEU A 1 97 ? 4.469 1.720 0.719 1.00 96.69 97 LEU A C 1
ATOM 722 O O . LEU A 1 97 ? 5.299 2.163 -0.073 1.00 96.69 97 LEU A O 1
ATOM 726 N N . ALA A 1 98 ? 3.338 1.134 0.317 1.00 96.62 98 ALA A N 1
ATOM 727 C CA . ALA A 1 98 ? 2.989 0.951 -1.088 1.00 96.62 98 ALA A CA 1
ATOM 728 C C . ALA A 1 98 ? 2.896 2.294 -1.822 1.00 96.62 98 ALA A C 1
ATOM 730 O O . ALA A 1 98 ? 3.509 2.443 -2.874 1.00 96.62 98 ALA A O 1
ATOM 731 N N . LEU A 1 99 ? 2.200 3.285 -1.252 1.00 97.06 99 LEU A N 1
ATOM 732 C CA . LEU A 1 99 ? 2.104 4.633 -1.818 1.00 97.06 99 LEU A CA 1
ATOM 733 C C . LEU A 1 99 ? 3.484 5.267 -1.969 1.00 97.06 99 LEU A C 1
ATOM 735 O O . LEU A 1 99 ? 3.800 5.778 -3.039 1.00 97.06 99 LEU A O 1
ATOM 739 N N . THR A 1 100 ? 4.321 5.185 -0.930 1.00 96.75 100 THR A N 1
ATOM 740 C CA . THR A 1 100 ? 5.694 5.710 -0.977 1.00 96.75 100 THR A CA 1
ATOM 741 C C . THR A 1 100 ? 6.469 5.104 -2.144 1.00 96.75 100 THR A C 1
ATOM 743 O O . THR A 1 100 ? 7.062 5.845 -2.922 1.00 96.75 100 THR A O 1
ATOM 746 N N . ASN A 1 101 ? 6.416 3.785 -2.322 1.00 95.75 101 ASN A N 1
ATOM 747 C CA . ASN A 1 101 ? 7.111 3.107 -3.417 1.00 95.75 101 ASN A CA 1
ATOM 748 C C . ASN A 1 101 ? 6.531 3.473 -4.796 1.00 95.75 101 ASN A C 1
ATOM 750 O O . ASN A 1 101 ? 7.276 3.740 -5.735 1.00 95.75 101 ASN A O 1
ATOM 754 N N . LEU A 1 102 ? 5.205 3.582 -4.909 1.00 94.88 102 LEU A N 1
ATOM 755 C CA . LEU A 1 102 ? 4.525 3.958 -6.152 1.00 94.88 102 LEU A CA 1
ATOM 756 C C . LEU A 1 102 ? 4.837 5.394 -6.612 1.00 94.88 102 LEU A C 1
ATOM 758 O O . LEU A 1 102 ? 4.743 5.671 -7.811 1.00 94.88 102 LEU A O 1
ATOM 762 N N . THR A 1 103 ? 5.254 6.303 -5.717 1.00 93.94 103 THR A N 1
ATOM 763 C CA . THR A 1 103 ? 5.702 7.652 -6.129 1.00 93.94 103 THR A CA 1
ATOM 764 C C . THR A 1 103 ? 6.893 7.600 -7.087 1.00 93.94 103 THR A C 1
ATOM 766 O O . THR A 1 103 ? 6.927 8.364 -8.051 1.00 93.94 103 THR A O 1
ATOM 769 N N . SER A 1 104 ? 7.813 6.641 -6.914 1.00 90.75 104 SER A N 1
ATOM 770 C CA . SER A 1 104 ? 8.972 6.454 -7.802 1.00 90.75 104 SER A CA 1
ATOM 771 C C . SER A 1 104 ? 8.588 6.044 -9.228 1.00 90.75 104 SER A C 1
ATOM 773 O O . SER A 1 104 ? 9.396 6.172 -10.145 1.00 90.75 104 SER A O 1
ATOM 775 N N . HIS A 1 105 ? 7.342 5.607 -9.426 1.00 91.44 105 HIS A N 1
ATOM 776 C CA . HIS A 1 105 ? 6.776 5.219 -10.716 1.00 91.44 105 HIS A CA 1
ATOM 777 C C . HIS A 1 105 ? 5.710 6.201 -11.224 1.00 91.44 105 HIS A C 1
ATOM 779 O O . HIS A 1 105 ? 5.040 5.910 -12.207 1.00 91.44 105 HIS A O 1
ATOM 785 N N . ASN A 1 106 ? 5.545 7.365 -10.580 1.00 90.81 106 ASN A N 1
ATOM 786 C CA . ASN A 1 106 ? 4.471 8.336 -10.839 1.00 90.81 106 ASN A CA 1
ATOM 787 C C . ASN A 1 106 ? 3.034 7.804 -10.637 1.00 90.81 106 ASN A C 1
ATOM 789 O O . ASN A 1 106 ? 2.083 8.469 -11.033 1.00 90.81 106 ASN A O 1
ATOM 793 N N . MET A 1 107 ? 2.852 6.654 -9.981 1.00 93.06 107 MET A N 1
ATOM 794 C CA . MET A 1 107 ? 1.542 5.994 -9.821 1.00 93.06 107 MET A CA 1
ATOM 795 C C . MET A 1 107 ? 0.803 6.383 -8.533 1.00 93.06 107 MET A C 1
ATOM 797 O O . MET A 1 107 ? -0.322 5.955 -8.300 1.00 93.06 107 MET A O 1
ATOM 801 N N . ALA A 1 108 ? 1.434 7.185 -7.676 1.00 93.88 108 ALA A N 1
ATOM 802 C CA . ALA A 1 108 ? 0.834 7.741 -6.464 1.00 93.88 108 ALA A CA 1
ATOM 803 C C . ALA A 1 108 ? 1.046 9.261 -6.393 1.00 93.88 108 ALA A C 1
ATOM 805 O O . ALA A 1 108 ? 1.376 9.801 -5.346 1.00 93.88 108 ALA A O 1
ATOM 806 N N . MET A 1 109 ? 0.920 9.938 -7.539 1.00 92.88 109 MET A N 1
ATOM 807 C CA . MET A 1 109 ? 1.120 11.388 -7.671 1.00 92.88 109 MET A CA 1
ATOM 808 C C . MET A 1 109 ? -0.198 12.166 -7.841 1.00 92.88 109 MET A C 1
ATOM 810 O O . MET A 1 109 ? -0.174 13.365 -8.093 1.00 92.88 109 MET A O 1
ATOM 814 N N . ASP A 1 110 ? -1.348 11.498 -7.724 1.00 91.31 110 ASP A N 1
ATOM 815 C CA . ASP A 1 110 ? -2.663 12.133 -7.842 1.00 91.31 110 ASP A CA 1
ATOM 816 C C . ASP A 1 110 ? -2.974 13.012 -6.614 1.00 91.31 110 ASP A C 1
ATOM 818 O O . ASP A 1 110 ? -2.724 12.624 -5.466 1.00 91.31 110 ASP A O 1
ATOM 822 N N . SER A 1 111 ? -3.552 14.195 -6.838 1.00 91.12 111 SER A N 1
ATOM 823 C CA . SER A 1 111 ? -3.887 15.146 -5.769 1.00 91.12 111 SER A CA 1
ATOM 824 C C . SER A 1 111 ? -4.943 14.609 -4.798 1.00 91.12 111 SER A C 1
ATOM 826 O O . SER A 1 111 ? -4.928 14.965 -3.621 1.00 91.12 111 SER A O 1
ATOM 828 N N . THR A 1 112 ? -5.810 13.699 -5.244 1.00 94.81 112 THR A N 1
ATOM 829 C CA . THR A 1 112 ? -6.775 12.980 -4.403 1.00 94.81 112 THR A CA 1
ATOM 830 C C . THR A 1 112 ? -6.059 12.077 -3.404 1.00 94.81 112 THR A C 1
ATOM 832 O O . THR A 1 112 ? -6.447 12.018 -2.237 1.00 94.81 112 THR A O 1
ATOM 835 N N . ILE A 1 113 ? -4.989 11.395 -3.831 1.00 95.69 113 ILE A N 1
ATOM 836 C CA . ILE A 1 113 ? -4.165 10.564 -2.941 1.00 95.69 113 ILE A CA 1
ATOM 837 C C . ILE A 1 113 ? -3.477 11.461 -1.912 1.00 95.69 113 ILE A C 1
ATOM 839 O O . ILE A 1 113 ? -3.530 11.167 -0.720 1.00 95.69 113 ILE A O 1
ATOM 843 N N . LEU A 1 114 ? -2.882 12.577 -2.351 1.00 95.50 114 LEU A N 1
ATOM 844 C CA . LEU A 1 114 ? -2.259 13.540 -1.442 1.00 95.50 114 LEU A CA 1
ATOM 845 C C . LEU A 1 114 ? -3.261 14.086 -0.414 1.00 95.50 114 LEU A C 1
ATOM 847 O O . LEU A 1 114 ? -2.941 14.107 0.770 1.00 95.50 114 LEU A O 1
ATOM 851 N N . SER A 1 115 ? -4.472 14.457 -0.840 1.00 96.00 115 SER A N 1
ATOM 852 C CA . SER A 1 115 ? -5.536 14.916 0.063 1.00 96.00 115 SER A CA 1
ATOM 853 C C . SER A 1 115 ? -5.848 13.870 1.132 1.00 96.00 115 SER A C 1
ATOM 855 O O . SER A 1 115 ? -5.826 14.188 2.313 1.00 96.00 115 SER A O 1
ATOM 857 N N . ARG A 1 116 ? -6.036 12.603 0.742 1.00 96.56 116 ARG A N 1
ATOM 858 C CA . ARG A 1 116 ? -6.304 11.503 1.686 1.00 96.56 116 ARG A CA 1
ATOM 859 C C . ARG A 1 116 ? -5.164 11.283 2.675 1.00 96.56 116 ARG A C 1
ATOM 861 O O . ARG A 1 116 ? -5.407 10.909 3.817 1.00 96.56 116 ARG A O 1
ATOM 868 N N . VAL A 1 117 ? -3.919 11.478 2.241 1.00 96.88 117 VAL A N 1
ATOM 869 C CA . VAL A 1 117 ? -2.765 11.413 3.142 1.00 96.88 117 VAL A CA 1
ATOM 870 C C . VAL A 1 117 ? -2.794 12.559 4.150 1.00 96.88 117 VAL A C 1
ATOM 872 O O . VAL A 1 117 ? -2.560 12.317 5.333 1.00 96.88 117 VAL A O 1
ATOM 875 N N . VAL A 1 118 ? -3.089 13.781 3.703 1.00 96.25 118 VAL A N 1
ATOM 876 C CA . VAL A 1 118 ? -3.213 14.949 4.585 1.00 96.25 118 VAL A CA 1
ATOM 877 C C . VAL A 1 118 ? -4.331 14.741 5.605 1.00 96.25 118 VAL A C 1
ATOM 879 O O . VAL A 1 118 ? -4.079 14.934 6.789 1.00 96.25 118 VAL A O 1
ATOM 882 N N . ASP A 1 119 ? -5.489 14.221 5.189 1.00 95.75 119 ASP A N 1
ATOM 883 C CA . ASP A 1 119 ? -6.608 13.927 6.096 1.00 95.75 119 ASP A CA 1
ATOM 884 C C . ASP A 1 119 ? -6.181 13.009 7.261 1.00 95.75 119 ASP A C 1
ATOM 886 O O . ASP A 1 119 ? -6.563 13.222 8.408 1.00 95.75 119 ASP A O 1
ATOM 890 N N . VAL A 1 120 ? -5.342 11.998 6.995 1.00 95.44 120 VAL A N 1
ATOM 891 C CA . VAL A 1 120 ? -4.826 11.084 8.036 1.00 95.44 120 VAL A CA 1
ATOM 892 C C . VAL A 1 120 ? -3.773 11.752 8.923 1.00 95.44 120 VAL A C 1
ATOM 894 O O . VAL A 1 120 ? -3.639 11.408 10.096 1.00 95.44 120 VAL A O 1
ATOM 897 N N . LEU A 1 121 ? -2.993 12.688 8.384 1.00 94.88 121 LEU A N 1
ATOM 898 C CA . LEU A 1 121 ? -2.015 13.445 9.168 1.00 94.88 121 LEU A CA 1
ATOM 899 C C . LEU A 1 121 ? -2.682 14.454 10.106 1.00 94.88 121 LEU A C 1
ATOM 901 O O . LEU A 1 121 ? -2.147 14.709 11.182 1.00 94.88 121 LEU A O 1
ATOM 905 N N . GLU A 1 122 ? -3.828 15.002 9.708 1.00 95.06 122 GLU A N 1
ATOM 906 C CA . GLU A 1 122 ? -4.614 15.948 10.503 1.00 95.06 122 GLU A CA 1
ATOM 907 C C . GLU A 1 122 ? -5.521 15.263 11.538 1.00 95.06 122 GLU A C 1
ATOM 909 O O . GLU A 1 122 ? -5.965 15.913 12.484 1.00 95.06 122 GLU A O 1
ATOM 914 N N . ASP A 1 123 ? -5.770 13.956 11.411 1.00 93.56 123 ASP A N 1
ATOM 915 C CA . ASP A 1 123 ? -6.532 13.199 12.405 1.00 93.56 123 ASP A CA 1
ATOM 916 C C . ASP A 1 123 ? -5.744 13.052 13.719 1.00 93.56 123 ASP A C 1
ATOM 918 O O . ASP A 1 123 ? -4.741 12.338 13.810 1.00 93.56 123 ASP A O 1
ATOM 922 N N . GLU A 1 124 ? -6.249 13.699 14.772 1.00 88.50 124 GLU A N 1
ATOM 923 C CA . GLU A 1 124 ? -5.698 13.663 16.132 1.00 88.50 124 GLU A CA 1
ATOM 924 C C . GLU A 1 124 ? -5.657 12.250 16.739 1.00 88.50 124 GLU A C 1
ATOM 926 O O . GLU A 1 124 ? -4.903 12.001 17.680 1.00 88.50 124 GLU A O 1
ATOM 931 N N . ASN A 1 125 ? -6.451 11.314 16.210 1.00 89.12 125 ASN A N 1
ATOM 932 C CA . ASN A 1 125 ? -6.499 9.925 16.665 1.00 89.12 125 ASN A CA 1
ATOM 933 C C . ASN A 1 125 ? -5.645 8.982 15.810 1.00 89.12 125 ASN A C 1
ATOM 935 O O . ASN A 1 125 ? -5.581 7.782 16.107 1.00 89.12 125 ASN A O 1
ATOM 939 N N . ALA A 1 126 ? -4.999 9.480 14.752 1.00 89.25 126 ALA A N 1
ATOM 940 C CA . ALA A 1 126 ? -4.164 8.647 13.907 1.00 89.25 126 ALA A CA 1
ATOM 941 C C . ALA A 1 126 ? -2.943 8.133 14.677 1.00 89.25 126 ALA A C 1
ATOM 943 O O . ALA A 1 126 ? -2.342 8.804 15.517 1.00 89.25 126 ALA A O 1
ATOM 944 N N . HIS A 1 127 ? -2.542 6.901 14.372 1.00 94.56 127 HIS A N 1
ATOM 945 C CA . HIS A 1 127 ? -1.378 6.314 15.012 1.00 94.56 127 HIS A CA 1
ATOM 946 C C . HIS A 1 127 ? -0.098 7.028 14.555 1.00 94.56 127 HIS A C 1
ATOM 948 O O . HIS A 1 127 ? 0.212 7.069 13.364 1.00 94.56 127 HIS A O 1
ATOM 954 N N . GLU A 1 128 ? 0.712 7.495 15.503 1.00 94.06 128 GLU A N 1
ATOM 955 C CA . GLU A 1 128 ? 1.919 8.296 15.245 1.00 94.06 128 GLU A CA 1
ATOM 956 C C . GLU A 1 128 ? 2.903 7.619 14.266 1.00 94.06 128 GLU A C 1
ATOM 958 O O . GLU A 1 128 ? 3.517 8.253 13.410 1.00 94.06 128 GLU A O 1
ATOM 963 N N . GLY A 1 129 ? 3.041 6.292 14.346 1.00 94.56 129 GLY A N 1
ATOM 964 C CA . GLY A 1 129 ? 3.850 5.519 13.396 1.00 94.56 129 GLY A CA 1
ATOM 965 C C . GLY A 1 129 ? 3.336 5.573 11.949 1.00 94.56 129 GLY A C 1
ATOM 966 O O . GLY A 1 129 ? 4.142 5.586 11.022 1.00 94.56 129 GLY A O 1
ATOM 967 N N . ILE A 1 130 ? 2.016 5.648 11.751 1.00 96.19 130 ILE A N 1
ATOM 968 C CA . ILE A 1 130 ? 1.398 5.789 10.426 1.00 96.19 130 ILE A CA 1
ATOM 969 C C . ILE A 1 130 ? 1.608 7.206 9.912 1.00 96.19 130 ILE A C 1
ATOM 971 O O . ILE A 1 130 ? 2.052 7.373 8.780 1.00 96.19 130 ILE A O 1
ATOM 975 N N . GLN A 1 131 ? 1.414 8.212 10.767 1.00 95.38 131 GLN A N 1
ATOM 976 C CA . GLN A 1 131 ? 1.705 9.602 10.419 1.00 95.38 131 GLN A CA 1
ATOM 977 C C . GLN A 1 131 ? 3.166 9.769 9.970 1.00 95.38 131 GLN A C 1
ATOM 979 O O . GLN A 1 131 ? 3.434 10.339 8.916 1.00 95.38 131 GLN A O 1
ATOM 984 N N . ARG A 1 132 ? 4.129 9.177 10.691 1.00 94.94 132 ARG A N 1
ATOM 985 C CA . ARG A 1 132 ? 5.545 9.181 10.278 1.00 94.94 132 ARG A CA 1
ATOM 986 C C . ARG A 1 132 ? 5.781 8.507 8.927 1.00 94.94 132 ARG A C 1
ATOM 988 O O . ARG A 1 132 ? 6.545 9.032 8.120 1.00 94.94 132 ARG A O 1
ATOM 995 N N . ALA A 1 133 ? 5.148 7.364 8.671 1.00 95.31 133 ALA A N 1
ATOM 996 C CA . ALA A 1 133 ? 5.266 6.683 7.382 1.00 95.31 133 ALA A CA 1
ATOM 997 C C . ALA A 1 133 ? 4.709 7.546 6.234 1.00 95.31 133 ALA A C 1
ATOM 999 O O . ALA A 1 133 ? 5.327 7.649 5.176 1.00 95.31 133 ALA A O 1
ATOM 1000 N N . LEU A 1 134 ? 3.588 8.229 6.471 1.00 96.88 134 LEU A N 1
ATOM 1001 C CA . LEU A 1 134 ? 2.949 9.127 5.511 1.00 96.88 134 LEU A CA 1
ATOM 1002 C C . LEU A 1 134 ? 3.741 10.414 5.253 1.00 96.88 134 LEU A C 1
ATOM 1004 O O . LEU A 1 134 ? 3.776 10.891 4.120 1.00 96.88 134 LEU A O 1
ATOM 1008 N N . LEU A 1 135 ? 4.462 10.936 6.247 1.00 95.62 135 LEU A N 1
ATOM 1009 C CA . LEU A 1 135 ? 5.445 12.001 6.017 1.00 95.62 135 LEU A CA 1
ATOM 1010 C C . LEU A 1 135 ? 6.563 11.543 5.063 1.00 95.62 135 LEU A C 1
ATOM 1012 O O . LEU A 1 135 ? 7.047 12.335 4.254 1.00 95.62 135 LEU A O 1
ATOM 1016 N N . GLY A 1 136 ? 6.938 10.260 5.111 1.00 93.56 136 GLY A N 1
ATOM 1017 C CA . GLY A 1 136 ? 7.839 9.640 4.137 1.00 93.56 136 GLY A CA 1
ATOM 1018 C C . GLY A 1 136 ? 7.286 9.691 2.709 1.00 93.56 136 GLY A C 1
ATOM 1019 O O . GLY A 1 136 ? 7.995 10.123 1.800 1.00 93.56 136 GLY A O 1
ATOM 1020 N N . TYR A 1 137 ? 6.009 9.340 2.525 1.00 96.19 137 TYR A N 1
ATOM 1021 C CA . TYR A 1 137 ? 5.312 9.502 1.244 1.00 96.19 137 TYR A CA 1
ATOM 1022 C C . TYR A 1 137 ? 5.327 10.960 0.765 1.00 96.19 137 TYR A C 1
ATOM 1024 O O . TYR A 1 137 ? 5.701 11.209 -0.378 1.00 96.19 137 TYR A O 1
ATOM 1032 N N . ILE A 1 138 ? 4.991 11.927 1.631 1.00 95.62 138 ILE A N 1
ATOM 1033 C CA . ILE A 1 138 ? 4.992 13.358 1.280 1.00 95.62 138 ILE A CA 1
ATOM 1034 C C . ILE A 1 138 ? 6.379 13.806 0.804 1.00 95.62 138 ILE A C 1
ATOM 1036 O O . ILE A 1 138 ? 6.503 14.487 -0.216 1.00 95.62 138 ILE A O 1
ATOM 1040 N N . GLY A 1 139 ? 7.433 13.403 1.517 1.00 93.62 139 GLY A N 1
ATOM 1041 C CA . GLY A 1 139 ? 8.808 13.702 1.126 1.00 93.62 139 GLY A CA 1
ATOM 1042 C C . GLY A 1 139 ? 9.163 13.148 -0.258 1.00 93.62 139 GLY A C 1
ATOM 1043 O O . GLY A 1 139 ? 9.838 13.825 -1.036 1.00 93.62 139 GLY A O 1
ATOM 1044 N N . SER A 1 140 ? 8.694 11.943 -0.587 1.00 93.31 140 SER A N 1
ATOM 1045 C CA . SER A 1 140 ? 8.883 11.343 -1.912 1.00 93.31 140 SER A CA 1
ATOM 1046 C C . SER A 1 140 ? 8.048 12.035 -2.993 1.00 93.31 140 SER A C 1
ATOM 1048 O O . SER A 1 140 ? 8.587 12.346 -4.054 1.00 93.31 140 SER A O 1
ATOM 1050 N N . TYR A 1 141 ? 6.782 12.359 -2.710 1.00 92.31 141 TYR A N 1
ATOM 1051 C CA . TYR A 1 141 ? 5.891 13.096 -3.611 1.00 92.31 141 TYR A CA 1
ATOM 1052 C C . TYR A 1 141 ? 6.541 14.409 -4.069 1.00 92.31 141 TYR A C 1
ATOM 1054 O O . TYR A 1 141 ? 6.768 14.615 -5.258 1.00 92.31 141 TYR A O 1
ATOM 1062 N N . TYR A 1 142 ? 6.956 15.270 -3.134 1.00 90.19 142 TYR A N 1
ATOM 1063 C CA . TYR A 1 142 ? 7.533 16.571 -3.491 1.00 90.19 142 TYR A CA 1
ATOM 1064 C C . TYR A 1 142 ? 8.914 16.478 -4.141 1.00 90.19 142 TYR A C 1
ATOM 1066 O O . TYR A 1 142 ? 9.267 17.337 -4.948 1.00 90.19 142 TYR A O 1
ATOM 1074 N N . ARG A 1 143 ? 9.696 15.435 -3.840 1.00 89.06 143 ARG A 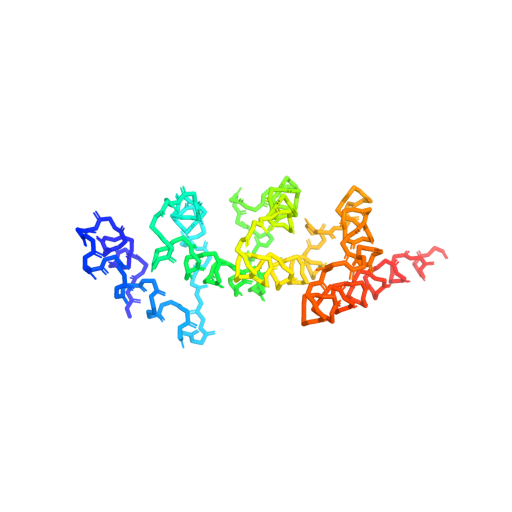N 1
ATOM 1075 C CA . ARG A 1 143 ? 10.961 15.184 -4.546 1.00 89.06 143 ARG A CA 1
ATOM 1076 C C . ARG A 1 143 ? 10.721 14.937 -6.036 1.00 89.06 143 ARG A C 1
ATOM 1078 O O . ARG A 1 143 ? 11.493 15.419 -6.859 1.00 89.06 143 ARG A O 1
ATOM 1085 N N . HIS A 1 144 ? 9.670 14.191 -6.369 1.00 82.06 144 HIS A N 1
ATOM 1086 C CA . HIS A 1 144 ? 9.319 13.882 -7.752 1.00 82.06 144 HIS A CA 1
ATOM 1087 C C . HIS A 1 144 ? 8.565 15.024 -8.445 1.00 82.06 144 HIS A C 1
ATOM 1089 O O . HIS A 1 144 ? 8.789 15.254 -9.631 1.00 82.06 144 HIS A O 1
ATOM 1095 N N . ASP A 1 145 ? 7.730 15.770 -7.721 1.00 75.62 145 ASP A N 1
ATOM 1096 C CA . ASP A 1 145 ? 6.998 16.922 -8.262 1.00 75.62 145 ASP A CA 1
ATOM 1097 C C . ASP A 1 145 ? 7.923 18.124 -8.535 1.00 75.62 145 ASP A C 1
ATOM 1099 O O . ASP A 1 145 ? 7.923 18.688 -9.627 1.00 75.62 145 ASP A O 1
ATOM 1103 N N . GLY A 1 146 ? 8.830 18.446 -7.604 1.00 60.19 146 GLY A N 1
ATOM 1104 C CA . GLY A 1 146 ? 9.825 19.513 -7.783 1.00 60.19 146 GLY A CA 1
ATOM 1105 C C . GLY A 1 146 ? 10.818 19.262 -8.929 1.00 60.19 146 GLY A C 1
ATOM 1106 O O . GLY A 1 146 ? 11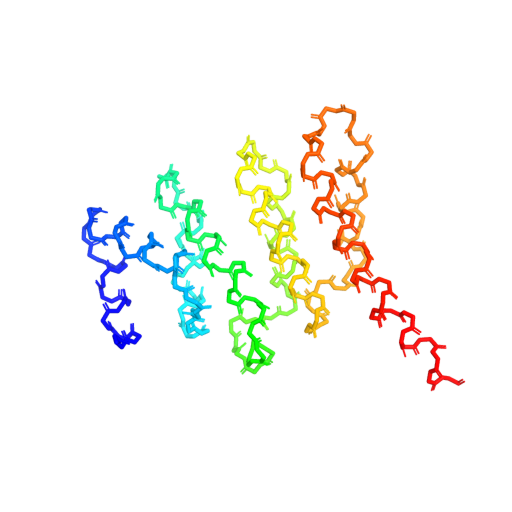.354 20.212 -9.505 1.00 60.19 146 GLY A O 1
ATOM 1107 N N . GLY A 1 147 ? 11.030 17.994 -9.296 1.00 55.84 147 GLY A N 1
ATOM 1108 C CA . GLY A 1 147 ? 11.791 17.602 -10.486 1.00 55.84 147 GLY A CA 1
ATOM 1109 C C . GLY A 1 147 ? 11.090 17.938 -11.807 1.00 55.84 147 GLY A C 1
ATOM 1110 O O . GLY A 1 147 ? 11.766 18.198 -12.793 1.00 55.84 147 GLY A O 1
ATOM 1111 N N . LYS A 1 148 ? 9.751 17.999 -11.834 1.00 53.16 148 LYS A N 1
ATOM 1112 C CA . LYS A 1 148 ? 8.983 18.395 -13.030 1.00 53.16 148 LYS A CA 1
ATOM 1113 C C . LYS A 1 148 ? 8.944 19.915 -13.211 1.00 53.16 148 LYS A C 1
ATOM 1115 O O . LYS A 1 148 ? 8.967 20.404 -14.334 1.00 53.16 148 LYS A O 1
ATOM 1120 N N . SER A 1 149 ? 8.956 20.670 -12.113 1.00 49.19 149 SER A N 1
ATOM 1121 C CA . SER A 1 149 ? 8.927 22.143 -12.117 1.00 49.19 149 SER A CA 1
ATOM 1122 C C . SER A 1 149 ? 10.244 22.804 -12.551 1.00 49.19 149 SER A C 1
ATOM 1124 O O . SER A 1 149 ? 10.288 24.019 -12.720 1.00 49.19 149 SER A O 1
ATOM 1126 N N . SER A 1 150 ? 11.328 22.034 -12.684 1.00 48.06 150 SER A N 1
ATOM 1127 C CA . SER A 1 150 ? 12.677 22.525 -13.007 1.00 48.06 150 SER A CA 1
ATOM 1128 C C . SER A 1 150 ? 13.111 22.263 -14.458 1.00 48.06 150 SER A C 1
ATOM 1130 O O . SER A 1 150 ? 14.197 22.686 -14.846 1.00 48.06 150 SER A O 1
ATOM 1132 N N . GLU A 1 151 ? 12.255 21.638 -15.273 1.00 46.34 151 GLU A N 1
ATOM 1133 C CA . GLU A 1 151 ? 12.469 21.408 -16.714 1.00 46.34 151 GLU A CA 1
ATOM 1134 C C . GLU A 1 151 ? 11.694 22.403 -17.612 1.00 46.34 151 GLU A C 1
ATOM 1136 O O . GLU A 1 151 ? 11.515 22.150 -18.803 1.00 46.34 151 GLU A O 1
ATOM 1141 N N . SER A 1 152 ? 11.222 23.531 -17.058 1.00 37.53 152 SER A N 1
ATOM 1142 C CA . SER A 1 152 ? 10.483 24.588 -17.785 1.00 37.53 152 SER A CA 1
ATOM 1143 C C . SER A 1 152 ? 11.349 25.789 -18.158 1.00 37.53 152 SER A C 1
ATOM 1145 O O . SER A 1 152 ? 12.064 26.295 -17.264 1.00 37.53 152 SER A O 1
#

pLDDT: mean 88.1, std 10.68, range [37.53, 97.5]

Sequence (152 aa):
MTVATIVSELRRGRFMLCMAVQRLVQAEHVDTALAPELLRLVTSTDADVGVPSFLAFAKLCGNLDVASQPTFSDDVGLAVSDQLQSRDIRMQAAAALALTNLTSHNMAMDSTILSRVVDVLEDENAHEGIQRALLGYIGSYYRHDGGKSSES